Protein AF-A0A7Z6UYM6-F1 (afdb_monomer)

InterPro domains:
  IPR020103 Pseudouridine synthase, catalytic domain superfamily [SSF55120] (2-46)
  IPR042214 Pseudouridine synthase, TruD, catalytic domain [G3DSA:3.30.2350.20] (1-48)
  IPR050170 tRNA pseudouridine synthase D [PTHR47811] (2-49)

pLDDT: mean 83.39, std 15.69, range [43.03, 96.81]

Structure (mmCIF, N/CA/C/O backbone):
data_AF-A0A7Z6UYM6-F1
#
_entry.id   AF-A0A7Z6UYM6-F1
#
loop_
_atom_site.group_PDB
_atom_site.id
_atom_site.type_symbol
_atom_site.label_atom_id
_atom_site.label_alt_id
_atom_site.label_comp_id
_atom_site.label_asym_id
_atom_site.label_entity_id
_atom_site.label_seq_id
_atom_site.pdbx_PDB_ins_code
_atom_site.Cartn_x
_atom_site.Cartn_y
_atom_site.Cartn_z
_atom_site.occupancy
_atom_site.B_iso_or_equiv
_atom_site.auth_seq_id
_atom_site.auth_comp_id
_atom_site.auth_asym_id
_atom_site.auth_atom_id
_atom_site.pdbx_PDB_model_num
ATOM 1 N N . LEU A 1 1 ? 26.075 1.552 -16.915 1.00 66.38 1 LEU A N 1
ATOM 2 C CA . LEU A 1 1 ? 24.969 0.758 -17.498 1.00 66.38 1 LEU A CA 1
ATOM 3 C C . LEU A 1 1 ? 23.712 1.044 -16.677 1.00 66.38 1 LEU A C 1
ATOM 5 O O . LEU A 1 1 ? 23.744 0.805 -15.477 1.00 66.38 1 LEU A O 1
ATOM 9 N N . GLY A 1 2 ? 22.674 1.651 -17.258 1.00 80.31 2 GLY A N 1
ATOM 10 C CA . GLY A 1 2 ? 21.447 2.010 -16.529 1.00 80.31 2 GLY A CA 1
ATOM 11 C C . GLY A 1 2 ? 20.489 0.824 -16.391 1.00 80.31 2 GLY A C 1
ATOM 12 O O . GLY A 1 2 ? 20.360 0.031 -17.321 1.00 80.31 2 GLY A O 1
ATOM 13 N N . SER A 1 3 ? 19.821 0.707 -15.242 1.00 83.19 3 SER A N 1
ATOM 14 C CA . SER A 1 3 ? 18.751 -0.276 -15.021 1.00 83.19 3 SER A CA 1
ATOM 15 C C . SER A 1 3 ? 17.386 0.344 -15.331 1.00 83.19 3 SER A C 1
ATOM 17 O O . SER A 1 3 ? 17.166 1.522 -15.051 1.00 83.19 3 SER A O 1
ATOM 19 N N . ARG A 1 4 ? 16.466 -0.436 -15.913 1.00 84.75 4 ARG A N 1
ATOM 20 C CA . ARG A 1 4 ? 15.095 0.008 -16.214 1.00 84.75 4 ARG A CA 1
ATOM 21 C C . ARG A 1 4 ? 14.202 -0.219 -14.994 1.00 84.75 4 ARG A C 1
ATOM 23 O O . ARG A 1 4 ? 14.211 -1.306 -14.422 1.00 84.75 4 ARG A O 1
ATOM 30 N N . ARG A 1 5 ? 13.402 0.785 -14.629 1.00 83.81 5 ARG A N 1
ATOM 31 C CA . ARG A 1 5 ? 12.316 0.665 -13.646 1.00 83.81 5 ARG A CA 1
ATOM 32 C C . ARG A 1 5 ? 10.987 0.985 -14.310 1.00 83.81 5 ARG A C 1
ATOM 34 O O . ARG A 1 5 ? 10.918 1.869 -15.160 1.00 83.81 5 ARG A O 1
ATOM 41 N N . PHE A 1 6 ? 9.950 0.264 -13.906 1.00 83.50 6 PHE A N 1
ATOM 42 C CA . PHE A 1 6 ? 8.585 0.609 -14.273 1.00 83.50 6 PHE A CA 1
ATOM 43 C C . PHE A 1 6 ? 8.170 1.897 -13.566 1.00 83.50 6 PHE A C 1
ATOM 45 O O . PHE A 1 6 ? 8.560 2.137 -12.424 1.00 83.50 6 PHE A O 1
ATOM 52 N N . PHE A 1 7 ? 7.392 2.716 -14.268 1.00 84.50 7 PHE A N 1
ATOM 53 C CA . PHE A 1 7 ? 6.841 3.959 -13.730 1.00 84.50 7 PHE A CA 1
ATOM 54 C C . PHE A 1 7 ? 5.623 3.703 -12.834 1.00 84.50 7 PHE A C 1
ATOM 56 O O . PHE A 1 7 ? 5.384 4.433 -11.881 1.00 84.50 7 PHE A O 1
ATOM 63 N N . TRP A 1 8 ? 4.891 2.625 -13.123 1.00 86.12 8 TRP A N 1
ATOM 64 C CA . TRP A 1 8 ? 3.696 2.209 -12.402 1.00 86.12 8 TRP A CA 1
ATOM 65 C C . TRP A 1 8 ? 3.960 0.901 -11.666 1.00 86.12 8 TRP A C 1
ATOM 67 O O . TRP A 1 8 ? 4.626 0.006 -12.192 1.00 86.12 8 TRP A O 1
ATOM 77 N N . VAL A 1 9 ? 3.404 0.789 -10.463 1.00 86.50 9 VAL A N 1
ATOM 78 C CA . VAL A 1 9 ? 3.341 -0.459 -9.707 1.00 86.50 9 VAL A CA 1
ATOM 79 C C . VAL A 1 9 ? 1.885 -0.745 -9.378 1.00 86.50 9 VAL A C 1
ATOM 81 O O . VAL A 1 9 ? 1.151 0.147 -8.961 1.00 86.50 9 VAL A O 1
ATOM 84 N N . PHE A 1 10 ? 1.472 -1.991 -9.570 1.00 89.88 10 PHE A N 1
ATOM 85 C CA . PHE A 1 10 ? 0.141 -2.448 -9.207 1.00 89.88 10 PHE A CA 1
ATOM 86 C C . PHE A 1 10 ? 0.258 -3.274 -7.931 1.00 89.88 10 PHE A C 1
ATOM 88 O O . PHE A 1 10 ? 1.080 -4.185 -7.855 1.00 89.88 10 PHE A O 1
ATOM 95 N N . ALA A 1 11 ? -0.520 -2.913 -6.912 1.00 92.31 11 ALA A N 1
ATOM 96 C CA . ALA A 1 11 ? -0.610 -3.702 -5.695 1.00 92.31 11 ALA A CA 1
ATOM 97 C C . ALA A 1 11 ? -1.429 -4.967 -5.972 1.00 92.31 11 ALA A C 1
ATOM 99 O O . ALA A 1 11 ? -2.525 -4.898 -6.526 1.00 92.31 11 ALA A O 1
ATOM 100 N N . GLU A 1 12 ? -0.894 -6.118 -5.583 1.00 94.56 12 GLU A N 1
ATOM 101 C CA . GLU A 1 12 ? -1.532 -7.419 -5.788 1.00 94.56 12 GLU A CA 1
ATOM 102 C C . GLU A 1 12 ? -2.042 -7.985 -4.457 1.00 94.56 12 GLU A C 1
ATOM 104 O O . GLU A 1 12 ? -1.583 -7.584 -3.385 1.00 94.56 12 GLU A O 1
ATOM 109 N N . ASN A 1 13 ? -2.975 -8.941 -4.518 1.00 95.69 13 ASN A N 1
ATOM 110 C CA . ASN A 1 13 ? -3.532 -9.636 -3.348 1.00 95.69 13 ASN A CA 1
ATOM 111 C C . ASN A 1 13 ? -4.039 -8.687 -2.250 1.00 95.69 13 ASN A C 1
ATOM 113 O O . ASN A 1 13 ? -3.769 -8.889 -1.066 1.00 95.69 13 ASN A O 1
ATOM 117 N N . ILE A 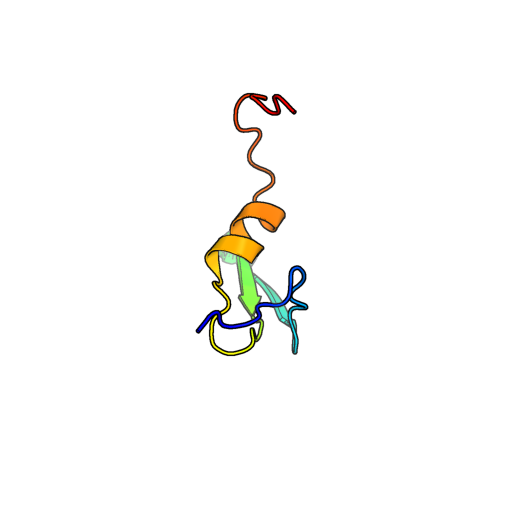1 14 ? -4.744 -7.629 -2.655 1.00 94.38 14 ILE A N 1
ATOM 118 C CA . ILE A 1 14 ? -5.240 -6.614 -1.730 1.00 94.38 14 ILE A CA 1
ATOM 119 C C . ILE A 1 14 ? -6.303 -7.230 -0.816 1.00 94.38 14 ILE A C 1
ATOM 121 O O . ILE A 1 14 ? -7.303 -7.776 -1.284 1.00 94.38 14 ILE A O 1
ATOM 125 N N . THR A 1 15 ? -6.106 -7.096 0.491 1.00 96.81 15 THR A N 1
ATOM 126 C CA . THR A 1 15 ? -7.086 -7.429 1.524 1.00 96.81 15 THR A CA 1
ATOM 127 C C . THR A 1 15 ? -7.269 -6.233 2.444 1.00 96.81 15 THR A C 1
ATOM 129 O O . THR A 1 15 ? -6.329 -5.489 2.715 1.00 96.81 15 THR A O 1
ATOM 132 N N . SER A 1 16 ? -8.487 -6.018 2.930 1.00 94.62 16 SER A N 1
ATOM 133 C CA . SER A 1 16 ? -8.779 -4.903 3.829 1.00 94.62 16 SER A CA 1
ATOM 134 C C . SER A 1 16 ? -9.745 -5.327 4.917 1.00 94.62 16 SER A C 1
ATOM 136 O O . SER A 1 16 ? -10.747 -5.980 4.622 1.00 94.62 16 SER A O 1
ATOM 138 N N . GLN A 1 17 ? -9.490 -4.893 6.145 1.00 96.44 17 GLN A N 1
ATOM 139 C CA . GLN A 1 17 ? -10.427 -5.052 7.247 1.00 96.44 17 GLN A CA 1
ATOM 140 C C . GLN A 1 17 ? -10.471 -3.795 8.110 1.00 96.44 17 GLN A C 1
ATOM 142 O O . GLN A 1 17 ? -9.459 -3.133 8.336 1.00 96.44 17 GLN A O 1
ATOM 147 N N . TYR A 1 18 ? -11.665 -3.465 8.597 1.00 95.94 18 TYR A N 1
ATOM 148 C CA . TYR A 1 18 ? -11.860 -2.385 9.555 1.00 95.94 18 TYR A CA 1
ATOM 149 C C . TYR A 1 18 ? -12.238 -2.971 10.911 1.00 95.94 18 TYR A C 1
ATOM 151 O O . TYR A 1 18 ? -13.290 -3.596 11.056 1.00 95.94 18 TYR A O 1
ATOM 159 N N . ILE A 1 19 ? -11.374 -2.757 11.898 1.00 96.31 19 ILE A N 1
ATOM 160 C CA . ILE A 1 19 ? -11.561 -3.213 13.273 1.00 96.31 19 ILE A CA 1
ATOM 161 C C . ILE A 1 19 ? -12.256 -2.082 14.030 1.00 96.31 19 ILE A C 1
ATOM 163 O O . ILE A 1 19 ? -11.612 -1.134 14.494 1.00 96.31 19 ILE A O 1
ATOM 167 N N . LYS A 1 20 ? -13.588 -2.171 14.126 1.00 95.56 20 LYS A N 1
ATOM 168 C CA . LYS A 1 20 ? -14.449 -1.128 14.711 1.00 95.56 20 LYS A CA 1
ATOM 169 C C . LYS A 1 20 ? -14.087 -0.832 16.162 1.00 95.56 20 LYS A C 1
ATOM 171 O O . LYS A 1 20 ? -14.070 0.325 16.562 1.00 95.56 20 LYS A O 1
ATOM 176 N N . GLU A 1 21 ? -13.743 -1.864 16.923 1.00 96.25 21 GLU A N 1
ATOM 177 C CA . GLU A 1 21 ? -13.434 -1.792 18.353 1.00 96.25 21 GLU A CA 1
ATOM 178 C C . GLU A 1 21 ? -12.202 -0.924 18.630 1.00 96.25 21 GLU A C 1
ATOM 180 O O . GLU A 1 21 ? -12.092 -0.317 19.691 1.00 96.25 21 GLU A O 1
ATOM 185 N N . LYS A 1 22 ? -11.279 -0.857 17.665 1.00 95.75 22 LYS A N 1
ATOM 186 C CA . LYS A 1 22 ? -10.034 -0.080 17.745 1.00 95.75 22 LYS A CA 1
ATOM 187 C C . LYS A 1 22 ? -10.050 1.168 16.864 1.00 95.75 22 LYS A C 1
ATOM 189 O O . LYS A 1 22 ? -9.046 1.869 16.803 1.00 95.75 22 LYS A O 1
ATOM 194 N N . ALA A 1 23 ? -11.152 1.415 16.152 1.00 94.25 23 ALA A N 1
ATOM 195 C CA . ALA A 1 23 ? -11.251 2.426 15.103 1.00 94.25 23 ALA A CA 1
ATOM 196 C C . ALA A 1 23 ? -10.077 2.377 14.095 1.00 94.25 23 ALA A C 1
ATOM 198 O O . ALA A 1 23 ? -9.609 3.412 13.624 1.00 94.25 23 ALA A O 1
ATOM 199 N N . GLN A 1 24 ? -9.595 1.173 13.764 1.00 95.31 24 GLN A N 1
ATOM 200 C CA . GLN A 1 24 ? -8.375 0.963 12.981 1.00 95.31 24 GLN A CA 1
ATOM 201 C C . GLN A 1 24 ? -8.681 0.289 11.641 1.00 95.31 24 GLN A C 1
ATOM 203 O O . GLN A 1 24 ? -9.442 -0.677 11.578 1.00 95.31 24 GLN A O 1
ATOM 208 N N . PHE A 1 25 ? -8.050 0.778 10.573 1.00 93.12 25 PHE A N 1
ATOM 209 C CA . PHE A 1 25 ? -8.074 0.148 9.255 1.00 93.12 25 PHE A CA 1
ATOM 210 C C . PHE A 1 25 ? -6.775 -0.620 9.010 1.00 93.12 25 PHE A C 1
ATOM 212 O O . PHE A 1 25 ? -5.684 -0.077 9.188 1.00 93.12 25 PHE A O 1
ATOM 219 N N . GLU A 1 26 ? -6.895 -1.875 8.594 1.00 94.88 26 GLU A N 1
ATOM 220 C CA . GLU A 1 26 ? -5.773 -2.724 8.210 1.00 94.88 26 GLU A CA 1
ATOM 221 C C . GLU A 1 26 ? -5.867 -3.053 6.721 1.00 94.88 26 GLU A C 1
ATOM 223 O O . GLU A 1 26 ? -6.922 -3.448 6.219 1.00 94.88 26 GLU A O 1
ATOM 228 N N . LEU A 1 27 ? -4.741 -2.894 6.027 1.00 94.00 27 LEU A N 1
ATOM 229 C CA . LEU A 1 27 ? -4.609 -3.124 4.595 1.00 94.00 27 LEU A CA 1
ATOM 230 C C . LEU A 1 27 ? -3.439 -4.078 4.348 1.00 94.00 27 LEU A C 1
ATOM 232 O O . LEU A 1 27 ? -2.291 -3.748 4.644 1.00 94.00 27 LEU A O 1
ATOM 236 N N . GLY A 1 28 ? -3.736 -5.250 3.797 1.00 95.62 28 GLY A N 1
ATOM 237 C CA . GLY A 1 28 ? -2.756 -6.200 3.290 1.00 95.62 28 GLY A CA 1
ATOM 238 C C . GLY A 1 28 ? -2.595 -6.038 1.784 1.00 95.62 28 GLY A C 1
ATOM 239 O O . GLY A 1 28 ? -3.576 -5.872 1.065 1.00 95.62 28 GLY A O 1
ATOM 240 N N . PHE A 1 29 ? -1.358 -6.061 1.298 1.00 95.25 29 PHE A N 1
ATOM 241 C CA . PHE A 1 29 ? -1.055 -6.004 -0.130 1.00 95.25 29 PHE A CA 1
ATOM 242 C C . PHE A 1 29 ? 0.341 -6.565 -0.405 1.00 95.25 29 PHE A C 1
ATOM 244 O O . PHE A 1 29 ? 1.217 -6.566 0.462 1.00 95.25 29 PHE A O 1
ATOM 251 N N . TYR A 1 30 ? 0.558 -7.013 -1.637 1.00 95.19 30 TYR A N 1
ATOM 252 C CA . TYR A 1 30 ? 1.860 -7.408 -2.155 1.00 95.19 30 TYR A CA 1
ATOM 253 C C . TYR A 1 30 ? 2.384 -6.361 -3.140 1.00 95.19 30 TYR A C 1
ATOM 255 O O . TYR A 1 30 ? 1.635 -5.843 -3.969 1.00 95.19 30 TYR A O 1
ATOM 263 N N . LEU A 1 31 ? 3.687 -6.075 -3.060 1.00 93.88 31 LEU A N 1
ATOM 264 C CA . LEU A 1 31 ? 4.404 -5.272 -4.045 1.00 93.88 31 LEU A CA 1
ATOM 265 C C . LEU A 1 31 ? 5.622 -6.041 -4.573 1.00 93.88 31 LEU A C 1
ATOM 267 O O . LEU A 1 31 ? 6.326 -6.689 -3.789 1.00 93.88 31 LEU A O 1
ATOM 271 N N . PRO A 1 32 ? 5.933 -5.922 -5.875 1.00 92.06 32 PRO A N 1
ATOM 272 C CA . PRO A 1 32 ? 7.103 -6.557 -6.456 1.00 92.06 32 PRO A CA 1
ATOM 273 C C . PRO A 1 32 ? 8.395 -5.973 -5.87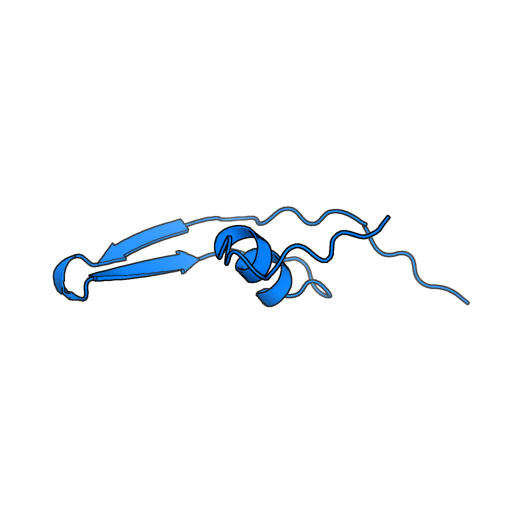7 1.00 92.06 32 PRO A C 1
ATOM 275 O O . PRO A 1 32 ? 8.479 -4.794 -5.511 1.00 92.06 32 PRO A O 1
ATOM 278 N N . LYS A 1 33 ? 9.441 -6.805 -5.837 1.00 89.38 33 LYS A N 1
ATOM 279 C CA . LYS A 1 33 ? 10.764 -6.440 -5.314 1.00 89.38 33 LYS A CA 1
ATOM 280 C C . LYS A 1 33 ? 11.269 -5.133 -5.937 1.00 89.38 33 LYS A C 1
ATOM 282 O O . LYS A 1 33 ? 11.294 -4.979 -7.154 1.00 89.38 33 LYS A O 1
ATOM 287 N N . GLY A 1 34 ? 11.743 -4.223 -5.087 1.00 87.88 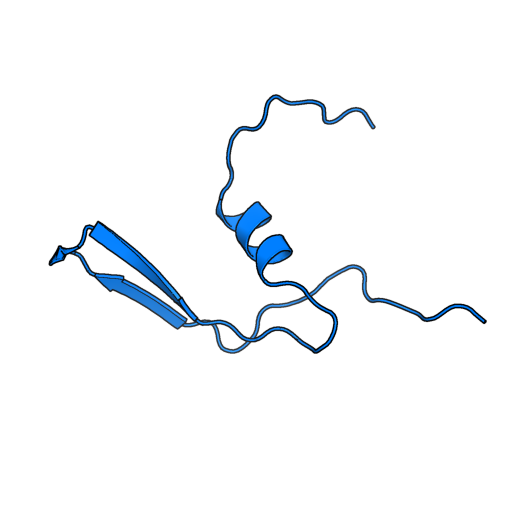34 GLY A N 1
ATOM 288 C CA . GLY A 1 34 ? 12.238 -2.907 -5.506 1.00 87.88 34 GLY A CA 1
ATOM 289 C C . GLY A 1 34 ? 11.171 -1.810 -5.543 1.00 87.88 34 GLY A C 1
ATOM 290 O O . GLY A 1 34 ? 11.513 -0.675 -5.872 1.00 87.88 34 GLY A O 1
ATOM 291 N N . SER A 1 35 ? 9.932 -2.141 -5.173 1.00 89.50 35 SER A N 1
ATOM 292 C CA . SER A 1 35 ? 8.857 -1.191 -4.875 1.00 89.50 35 SER A CA 1
ATOM 293 C C . SER A 1 35 ? 8.778 -0.916 -3.372 1.00 89.50 35 SER A C 1
ATOM 295 O O . SER A 1 35 ? 9.217 -1.732 -2.560 1.00 89.50 35 SER A O 1
ATOM 297 N N . TYR A 1 36 ? 8.205 0.227 -2.994 1.00 90.56 36 TYR A N 1
ATOM 298 C CA . TYR A 1 36 ? 8.130 0.673 -1.602 1.00 90.56 36 TYR A CA 1
ATOM 299 C C . TYR A 1 36 ? 6.678 0.799 -1.141 1.00 90.56 36 TYR A C 1
ATOM 301 O O . TYR A 1 36 ? 5.883 1.483 -1.780 1.00 90.56 36 TYR A O 1
ATOM 309 N N . ALA A 1 37 ? 6.356 0.211 0.015 1.00 89.12 37 ALA A N 1
ATOM 310 C CA . ALA A 1 37 ? 5.036 0.339 0.641 1.00 89.12 37 ALA A CA 1
ATOM 311 C C . ALA A 1 37 ? 4.666 1.802 0.942 1.00 89.12 37 ALA A C 1
ATOM 313 O O . ALA A 1 37 ? 3.507 2.187 0.833 1.00 89.12 37 ALA A O 1
ATOM 314 N N . SER A 1 38 ? 5.656 2.641 1.259 1.00 89.62 38 SER A N 1
ATOM 315 C CA . SER A 1 38 ? 5.450 4.068 1.513 1.00 89.62 38 SER A CA 1
ATOM 316 C C . SER A 1 38 ? 4.941 4.839 0.295 1.00 89.62 38 SER A C 1
ATOM 318 O O . SER A 1 38 ? 4.226 5.816 0.482 1.00 89.62 38 SER A O 1
ATOM 320 N N . ALA A 1 39 ? 5.273 4.418 -0.931 1.00 88.00 39 ALA A N 1
ATOM 321 C CA . ALA A 1 39 ? 4.741 5.046 -2.140 1.00 88.00 39 ALA A CA 1
ATOM 322 C C . ALA A 1 39 ? 3.224 4.836 -2.229 1.00 88.00 39 ALA A C 1
ATOM 324 O O . ALA A 1 39 ? 2.486 5.799 -2.382 1.00 88.00 39 ALA A O 1
ATOM 325 N N . LEU A 1 40 ? 2.756 3.602 -2.010 1.00 88.06 40 LEU A N 1
ATOM 326 C CA . LEU A 1 40 ? 1.326 3.296 -1.967 1.00 88.06 40 LEU A CA 1
ATOM 327 C C . LEU A 1 40 ? 0.617 4.027 -0.816 1.00 88.06 40 LEU A C 1
ATOM 329 O O . LEU A 1 40 ? -0.463 4.576 -0.998 1.00 88.06 40 LEU A O 1
ATOM 333 N N . LEU A 1 41 ? 1.229 4.061 0.372 1.00 88.44 41 LEU A N 1
ATOM 334 C CA . LEU A 1 41 ? 0.638 4.740 1.526 1.00 88.44 41 LEU A CA 1
ATOM 335 C C . LEU A 1 41 ? 0.529 6.255 1.332 1.00 88.44 41 LEU A C 1
ATOM 337 O O . LEU A 1 41 ? -0.421 6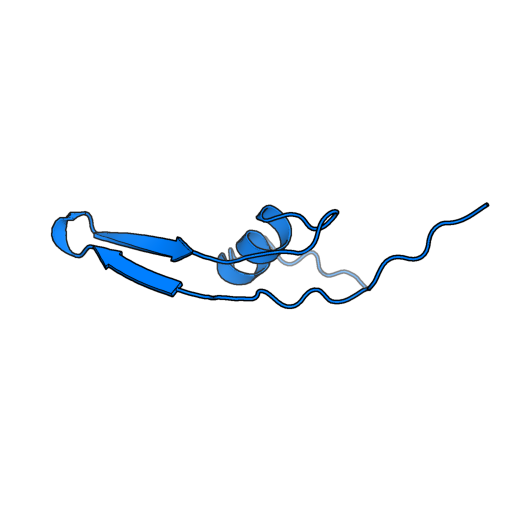.836 1.841 1.00 88.44 41 LEU A O 1
ATOM 341 N N . LYS A 1 42 ? 1.456 6.895 0.609 1.00 87.50 42 LYS A N 1
ATOM 342 C CA . LYS A 1 42 ? 1.348 8.323 0.268 1.00 87.50 42 LYS A CA 1
ATOM 343 C C . LYS A 1 42 ? 0.097 8.604 -0.559 1.00 87.50 42 LYS A C 1
ATOM 345 O O . LYS A 1 42 ? -0.650 9.510 -0.204 1.00 87.50 42 LYS A O 1
ATOM 350 N N . GLU A 1 43 ? -0.155 7.781 -1.574 1.00 85.25 43 GLU A N 1
ATOM 351 C CA . GLU A 1 43 ? -1.364 7.884 -2.398 1.00 85.25 43 GLU A CA 1
ATOM 352 C C . GLU A 1 43 ? -2.629 7.632 -1.570 1.00 85.25 43 GLU A C 1
ATOM 354 O O . GLU A 1 43 ? -3.595 8.370 -1.671 1.00 85.25 43 GLU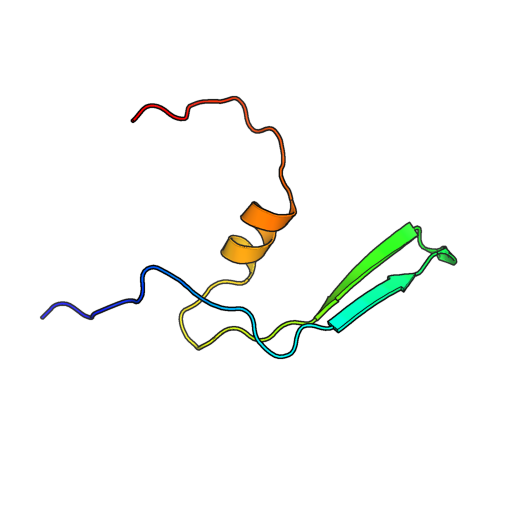 A O 1
ATOM 359 N N . ILE A 1 44 ? -2.634 6.640 -0.675 1.00 86.69 44 ILE A N 1
ATOM 360 C CA . ILE A 1 44 ? -3.816 6.360 0.162 1.00 86.69 44 ILE A CA 1
ATOM 361 C C . ILE A 1 44 ? -4.071 7.474 1.176 1.00 86.69 44 ILE A C 1
ATOM 363 O O . ILE A 1 44 ? -5.221 7.787 1.485 1.00 86.69 44 ILE A O 1
ATOM 367 N N . LYS A 1 45 ? -3.006 8.047 1.742 1.00 83.81 45 LYS A N 1
ATOM 368 C CA . LYS A 1 45 ? -3.132 8.975 2.862 1.00 83.81 45 LYS A CA 1
ATOM 369 C C . LYS A 1 45 ? -3.822 10.271 2.449 1.00 83.81 45 LYS A C 1
ATOM 371 O O . LYS A 1 45 ? -4.385 10.893 3.343 1.00 83.81 45 LYS A O 1
ATOM 376 N N . HIS A 1 46 ? -3.803 10.657 1.159 1.00 65.69 46 HIS A N 1
ATOM 377 C CA . HIS A 1 46 ? -4.375 11.914 0.636 1.00 65.69 46 HIS A CA 1
ATOM 378 C C . HIS A 1 46 ? -4.257 13.056 1.659 1.00 65.69 46 HIS A C 1
ATOM 380 O O . HIS A 1 46 ? -5.199 13.804 1.934 1.00 65.69 46 HIS A O 1
ATOM 386 N N . GLU A 1 47 ? -3.093 13.136 2.307 1.00 58.84 47 GLU A N 1
ATOM 387 C CA . GLU A 1 47 ? -2.830 14.199 3.250 1.00 58.84 47 GLU A CA 1
ATOM 388 C C . GLU A 1 47 ? -2.757 15.433 2.368 1.00 58.84 47 GLU A C 1
ATOM 390 O O . GLU A 1 47 ? -1.987 15.452 1.408 1.00 58.84 47 GLU A O 1
ATOM 395 N N . LYS A 1 48 ? -3.607 16.425 2.634 1.00 50.69 48 LYS A N 1
ATOM 396 C CA . LYS A 1 48 ? -3.524 17.733 1.995 1.00 50.69 48 LYS A CA 1
ATOM 397 C C . LYS A 1 48 ? -2.221 18.385 2.466 1.00 50.69 48 LYS A C 1
ATOM 399 O O . LYS A 1 48 ? -2.236 19.250 3.333 1.00 50.69 48 LYS A O 1
ATOM 404 N N . GLY A 1 49 ? -1.089 17.893 1.972 1.00 50.59 49 GLY A N 1
ATOM 405 C CA . GLY A 1 49 ? 0.161 18.622 1.988 1.00 50.59 49 GLY A CA 1
ATOM 406 C C . GLY A 1 49 ? -0.091 19.897 1.205 1.00 50.59 49 GLY A C 1
ATOM 407 O O . GLY A 1 49 ? -0.782 19.869 0.188 1.00 50.59 49 GLY A O 1
ATOM 408 N N . GLU A 1 50 ? 0.365 21.024 1.737 1.00 52.22 50 GLU A N 1
ATOM 409 C CA . GLU A 1 50 ? 0.322 22.307 1.047 1.00 52.22 50 GLU A CA 1
ATOM 410 C C . GLU A 1 50 ? 0.718 22.116 -0.417 1.00 52.22 50 GLU A C 1
ATOM 412 O O . GLU A 1 50 ? 1.789 21.582 -0.708 1.00 52.22 50 GLU A O 1
ATOM 417 N N . ASN A 1 51 ? -0.194 22.502 -1.313 1.00 50.19 51 ASN A N 1
ATOM 418 C CA . ASN A 1 51 ? 0.014 22.473 -2.750 1.00 50.19 51 ASN A CA 1
ATOM 419 C C . ASN A 1 51 ? 1.310 23.234 -3.064 1.00 50.19 51 ASN A C 1
A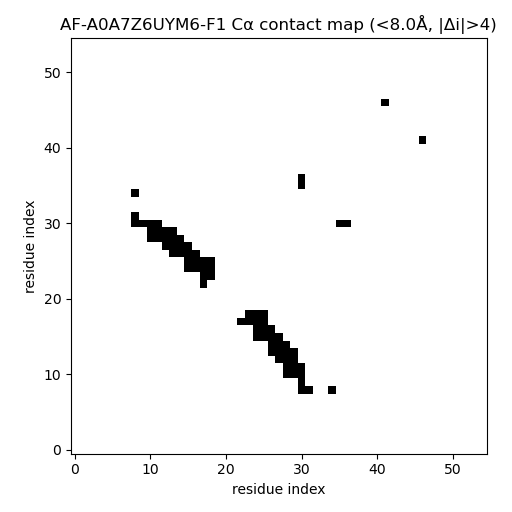TOM 421 O O . ASN A 1 51 ? 1.316 24.461 -3.063 1.00 50.19 51 ASN A O 1
ATOM 425 N N . ASN A 1 52 ? 2.384 22.504 -3.337 1.00 54.56 52 ASN A N 1
ATOM 426 C CA . ASN A 1 52 ? 3.543 22.992 -4.074 1.00 54.56 52 ASN A CA 1
ATOM 427 C C . ASN A 1 52 ? 3.752 22.067 -5.277 1.00 54.56 52 ASN A C 1
ATOM 429 O O . ASN A 1 52 ? 4.863 21.625 -5.560 1.00 54.56 52 ASN A O 1
ATOM 433 N N . ASP A 1 53 ? 2.650 21.752 -5.959 1.00 55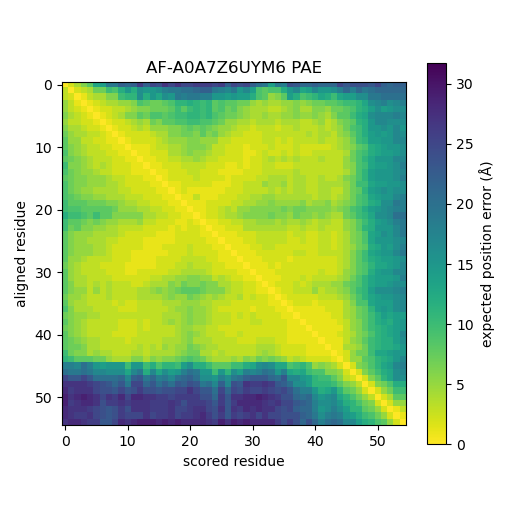.44 53 ASP A N 1
ATOM 434 C CA . ASP A 1 53 ? 2.673 21.181 -7.299 1.00 55.44 53 ASP A CA 1
A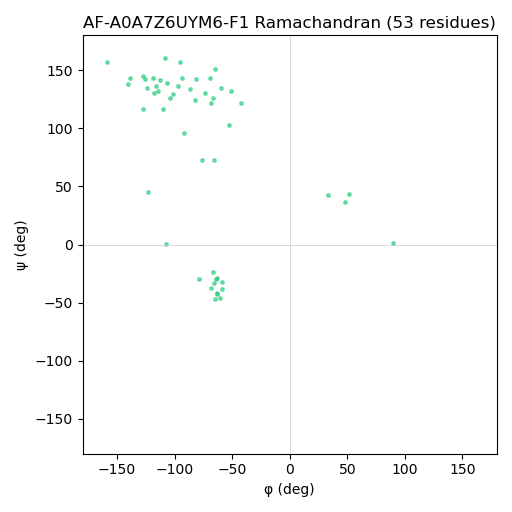TOM 435 C C . ASP A 1 53 ? 3.000 22.319 -8.280 1.00 55.44 53 ASP A C 1
ATOM 437 O O . ASP A 1 53 ? 2.133 22.838 -8.985 1.00 55.44 53 ASP A O 1
ATOM 441 N N . GLU A 1 54 ? 4.256 22.769 -8.267 1.00 43.03 54 GLU A N 1
ATOM 442 C CA . GLU A 1 54 ? 4.831 23.466 -9.415 1.00 43.03 54 GLU A CA 1
ATOM 443 C C . GLU A 1 54 ? 5.308 22.413 -10.419 1.00 43.03 54 GLU A C 1
ATOM 445 O O . GLU A 1 54 ? 6.056 21.492 -10.081 1.00 43.03 54 GLU A O 1
ATOM 450 N N . PHE A 1 55 ? 4.792 22.554 -11.640 1.00 44.22 55 PHE A N 1
ATOM 451 C CA . PHE A 1 55 ? 5.205 21.835 -12.842 1.00 44.22 55 PHE A CA 1
ATOM 452 C C . PHE A 1 55 ? 6.698 22.008 -13.143 1.00 44.22 55 PHE A C 1
ATOM 454 O O . PHE A 1 55 ? 7.212 23.135 -12.961 1.00 44.22 55 PHE A O 1
#

Radius of gyration: 15.26 Å; Cα contacts (8 Å, |Δi|>4): 37; chains: 1; bounding box: 39×33×36 Å

Foldseek 3Di:
DDDDDDPDWDWPPWDWDQDVVVRDIDIDTDTDPPDDPVVVVVVVVPPPDPPPPDD

Mean predicted aligned error: 8.12 Å

Secondary structure (DSSP, 8-state):
-PPP--S----EEEEEEEEGGGTEEEEEEE--TT--HHHHHHHHH----------

Sequence (55 aa):
LGSRRFFWVFAEN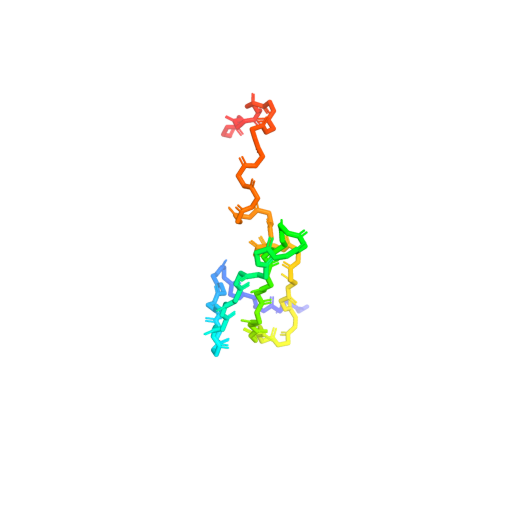ITSQYIKEKAQFELGFYLPKGSYASALLKEIKHEKGENNDEF

Organism: Helicobacter pylori (NCBI:txid210)

Solvent-accessible surface area (backbone atoms only — not comparable to full-atom values): 3955 Å² total; per-residue (Å²): 137,89,82,90,76,77,94,73,85,74,75,38,81,72,44,77,51,73,44,74,94,72,75,40,78,49,78,48,66,44,69,63,91,94,62,59,72,65,62,58,48,55,67,71,60,65,67,85,63,81,87,74,84,74,131